Protein AF-A0A061RYT9-F1 (afdb_monomer_lite)

Foldseek 3Di:
DDDDDDDPDDDPPPPPPPPPPDPPPDDQQAADLEAEEEQQCPDPVSVVVVVVSNVRRHDVNGDYHYHHD

Sequence (69 aa):
ENSEKESSILGENRVRVEEEVLPPDIPEDETFPIIIGADVIYEPLHAKLVVNVLSRRLQQGGCIILCCG

Organism: NCBI:txid582737

InterPro domains:
  IPR029063 S-adenosyl-L-methionine-dependent methyltransferase superfamily [G3DSA:3.40.50.150] (1-69)

Structure (mmCIF, N/CA/C/O backbone):
data_AF-A0A061RYT9-F1
#
_entry.id   AF-A0A061RYT9-F1
#
loop_
_atom_site.group_PDB
_atom_site.id
_atom_site.type_symbol
_atom_site.label_atom_id
_atom_site.label_alt_id
_atom_site.label_comp_id
_atom_site.label_asym_id
_atom_site.label_entity_id
_atom_site.label_seq_id
_atom_site.pdbx_PDB_ins_code
_atom_site.Cartn_x
_atom_site.Cartn_y
_atom_site.Cartn_z
_atom_site.occupancy
_atom_site.B_iso_or_equiv
_atom_site.auth_seq_id
_atom_site.auth_comp_id
_atom_site.auth_asym_id
_atom_site.auth_atom_id
_atom_site.pdbx_PDB_model_num
ATOM 1 N N . GLU A 1 1 ? 37.351 46.956 -41.599 1.00 40.22 1 GLU A N 1
ATOM 2 C CA . GLU A 1 1 ? 36.560 48.189 -41.423 1.00 40.22 1 GLU A CA 1
ATOM 3 C C . GLU A 1 1 ? 35.449 47.886 -40.422 1.00 40.22 1 GLU A C 1
ATOM 5 O O . GLU A 1 1 ? 34.849 46.830 -40.568 1.00 40.22 1 GLU A O 1
ATOM 10 N N . ASN A 1 2 ? 35.347 48.701 -39.363 1.00 36.59 2 ASN A N 1
ATOM 11 C CA . ASN A 1 2 ? 34.307 48.836 -38.319 1.00 36.59 2 ASN A CA 1
ATOM 12 C C . ASN A 1 2 ? 33.239 47.732 -38.148 1.00 36.59 2 ASN A C 1
ATOM 14 O O . ASN A 1 2 ? 32.530 47.407 -39.087 1.00 36.59 2 ASN A O 1
ATOM 18 N N . SER A 1 3 ? 33.043 47.095 -36.982 1.00 51.97 3 SER A N 1
ATOM 19 C CA . SER A 1 3 ? 32.763 47.626 -35.625 1.00 51.97 3 SER A CA 1
ATOM 20 C C . SER A 1 3 ? 31.528 48.527 -35.550 1.00 51.97 3 SER A C 1
ATOM 22 O O . SER A 1 3 ? 31.655 49.696 -35.874 1.00 51.97 3 SER A O 1
ATOM 24 N N . GLU A 1 4 ? 30.409 47.979 -35.048 1.00 49.97 4 GLU A N 1
ATOM 25 C CA . GLU A 1 4 ? 29.323 48.603 -34.248 1.00 49.97 4 GLU A CA 1
ATOM 26 C C . GLU A 1 4 ? 28.195 47.549 -34.104 1.00 49.97 4 GLU A C 1
ATOM 28 O O . GLU A 1 4 ? 27.575 47.164 -35.085 1.00 49.97 4 GLU A O 1
ATOM 33 N N . LYS A 1 5 ? 28.180 46.739 -33.034 1.00 52.53 5 LYS A N 1
ATOM 34 C CA . LYS A 1 5 ? 27.469 46.920 -31.745 1.00 52.53 5 LYS A CA 1
ATOM 35 C C . LYS A 1 5 ? 25.946 47.037 -31.871 1.00 52.53 5 LYS A C 1
ATOM 37 O O . LYS A 1 5 ? 25.481 48.034 -32.386 1.00 52.53 5 LYS A O 1
ATOM 42 N N . GLU A 1 6 ? 25.247 46.058 -31.282 1.00 49.22 6 GLU A N 1
ATOM 43 C CA . GLU A 1 6 ? 23.943 46.097 -30.577 1.00 49.22 6 GLU A CA 1
ATOM 44 C C . GLU A 1 6 ? 23.386 44.656 -30.596 1.00 49.22 6 GLU A C 1
ATOM 46 O O . GLU A 1 6 ? 23.397 44.006 -31.628 1.00 49.22 6 GLU A O 1
ATOM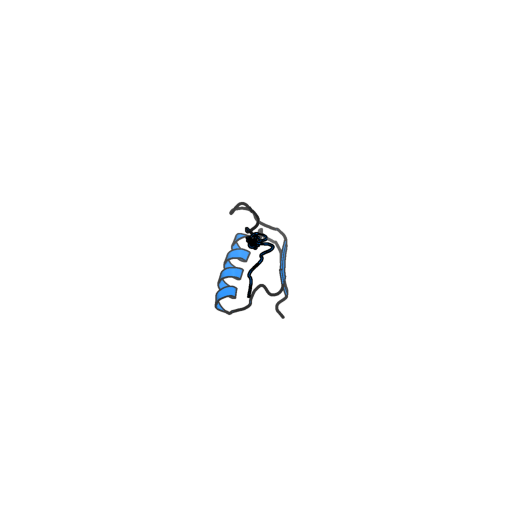 51 N N . SER A 1 7 ? 22.941 43.994 -29.534 1.00 45.44 7 SER A N 1
ATOM 52 C CA . SER A 1 7 ? 22.616 44.383 -28.173 1.00 45.44 7 SER A CA 1
ATOM 53 C C . SER A 1 7 ? 22.835 43.163 -27.280 1.00 45.44 7 SER A C 1
ATOM 55 O O . SER A 1 7 ? 22.356 42.068 -27.573 1.00 45.44 7 SER A O 1
ATOM 57 N N . SER A 1 8 ? 23.553 43.354 -26.178 1.00 51.56 8 SER A N 1
ATOM 58 C CA . SER A 1 8 ? 23.635 42.380 -25.096 1.00 51.56 8 SER A CA 1
ATOM 59 C C . SER A 1 8 ? 22.296 42.363 -24.361 1.00 51.56 8 SER A C 1
ATOM 61 O O . SER A 1 8 ? 22.061 43.195 -23.487 1.00 51.56 8 SER A O 1
ATOM 63 N N . ILE A 1 9 ? 21.409 41.438 -24.722 1.00 56.72 9 ILE A N 1
ATOM 64 C CA . ILE A 1 9 ? 20.235 41.115 -23.910 1.00 56.72 9 ILE A CA 1
ATOM 65 C C . ILE A 1 9 ? 20.676 39.998 -22.971 1.00 56.72 9 ILE A C 1
ATOM 67 O O . ILE A 1 9 ? 21.191 38.970 -23.410 1.00 56.72 9 ILE A O 1
ATOM 71 N N . LEU A 1 10 ? 20.580 40.291 -21.675 1.00 49.72 10 LEU A N 1
ATOM 72 C CA . LEU A 1 10 ? 21.038 39.460 -20.575 1.00 49.72 10 LEU A CA 1
ATOM 73 C C . LEU A 1 10 ? 20.640 37.999 -20.785 1.00 49.72 10 LEU A C 1
ATOM 75 O O . LEU A 1 10 ? 19.485 37.707 -21.084 1.00 49.72 10 LEU A O 1
ATOM 79 N N . GLY A 1 11 ? 21.614 37.107 -20.587 1.00 43.53 11 GLY A N 1
ATOM 80 C CA . GLY A 1 11 ? 21.400 35.669 -20.570 1.00 43.53 11 GLY A CA 1
ATOM 81 C C . GLY A 1 11 ? 20.231 35.344 -19.656 1.00 43.53 11 GLY A C 1
ATOM 82 O O . GLY A 1 11 ? 20.292 35.569 -18.446 1.00 43.53 11 GLY A O 1
ATOM 83 N N . GLU A 1 12 ? 19.154 34.860 -20.265 1.00 50.16 12 GLU A N 1
ATOM 84 C CA . GLU A 1 12 ? 17.993 34.346 -19.569 1.00 50.16 12 GLU A CA 1
ATOM 85 C C . GLU A 1 12 ? 18.458 33.143 -18.752 1.00 50.16 12 GLU A C 1
ATOM 87 O O . GLU A 1 12 ? 18.538 32.014 -19.239 1.00 50.16 12 GLU A O 1
ATOM 92 N N . ASN A 1 13 ? 18.803 33.399 -17.493 1.00 48.22 13 ASN A N 1
ATOM 93 C CA . ASN A 1 13 ? 18.930 32.381 -16.470 1.00 48.22 13 ASN A CA 1
ATOM 94 C C . ASN A 1 13 ? 17.519 31.819 -16.262 1.00 48.22 13 ASN A C 1
ATOM 96 O O . ASN A 1 13 ? 16.783 32.223 -15.362 1.00 48.22 13 ASN A O 1
ATOM 100 N N . ARG A 1 14 ? 17.099 30.931 -17.167 1.00 54.31 14 ARG A N 1
ATOM 101 C CA . ARG A 1 14 ? 15.914 30.100 -16.999 1.00 54.31 14 ARG A CA 1
ATOM 102 C C . ARG A 1 14 ? 16.217 29.168 -15.839 1.00 54.31 14 ARG A C 1
ATOM 104 O O . ARG A 1 14 ? 16.719 28.064 -16.035 1.00 54.31 14 ARG A O 1
ATOM 111 N N . VAL A 1 15 ? 15.942 29.645 -14.629 1.00 54.81 15 VAL A N 1
ATOM 112 C CA . VAL A 1 15 ? 15.804 28.801 -13.449 1.00 54.81 15 VAL A CA 1
ATOM 113 C C . VAL A 1 15 ? 14.681 27.831 -13.791 1.00 54.81 15 VAL A C 1
ATOM 115 O O . VAL A 1 15 ? 13.506 28.192 -13.790 1.00 54.81 15 VAL A O 1
ATOM 118 N N . ARG A 1 16 ? 15.051 26.615 -14.196 1.00 58.69 16 ARG A N 1
ATOM 119 C CA . ARG A 1 16 ? 14.122 25.494 -14.204 1.00 58.69 16 ARG A CA 1
ATOM 120 C C . ARG A 1 16 ? 13.826 25.248 -12.736 1.00 58.69 16 ARG A C 1
ATOM 122 O O . ARG A 1 16 ? 14.671 24.719 -12.026 1.00 58.69 16 ARG A O 1
ATOM 129 N N . VAL A 1 17 ? 12.684 25.741 -12.271 1.00 56.12 17 VAL A N 1
ATOM 130 C CA . VAL A 1 17 ? 12.130 25.297 -10.999 1.00 56.12 17 VAL A CA 1
ATOM 131 C C . VAL A 1 17 ? 11.734 23.851 -11.257 1.00 56.12 17 VAL A C 1
ATOM 133 O O . VAL A 1 17 ? 10.700 23.584 -11.863 1.00 56.12 17 VAL A O 1
ATOM 136 N N . GLU A 1 18 ? 12.635 22.926 -10.937 1.00 62.22 18 GLU A N 1
ATOM 137 C CA . GLU A 1 18 ? 12.239 21.548 -10.698 1.00 62.22 18 GLU A CA 1
ATOM 138 C C . GLU A 1 18 ? 11.276 21.637 -9.518 1.00 62.22 18 GLU A C 1
ATOM 140 O O . GLU A 1 18 ? 11.666 21.996 -8.410 1.00 62.22 18 GLU A O 1
ATOM 145 N N . GLU A 1 19 ? 9.986 21.485 -9.806 1.00 65.25 19 GLU A N 1
ATOM 146 C CA . GLU A 1 19 ? 8.953 21.410 -8.788 1.00 65.25 19 GLU A CA 1
ATOM 147 C C . GLU A 1 19 ? 9.279 20.160 -7.971 1.00 65.25 19 GLU A C 1
ATOM 149 O O . GLU A 1 19 ? 9.013 19.037 -8.401 1.00 65.25 19 GLU A O 1
ATOM 154 N N . GLU A 1 20 ? 9.983 20.343 -6.849 1.00 68.75 20 GLU A N 1
ATOM 155 C CA . GLU A 1 20 ? 10.201 19.278 -5.880 1.00 68.75 20 GLU A CA 1
ATOM 156 C C . GLU A 1 20 ? 8.813 18.816 -5.446 1.00 68.75 20 GLU A C 1
ATOM 158 O O . GLU A 1 20 ? 8.120 19.493 -4.685 1.00 68.75 20 GLU A O 1
ATOM 163 N N . VAL A 1 21 ? 8.379 17.677 -5.989 1.00 65.81 21 VAL A N 1
ATOM 164 C CA . VAL A 1 21 ? 7.154 17.005 -5.570 1.00 65.81 21 VAL A CA 1
ATOM 165 C C . VAL A 1 21 ? 7.412 16.504 -4.157 1.00 65.81 21 VAL A C 1
ATOM 167 O O . VAL A 1 21 ? 7.899 15.393 -3.942 1.00 65.81 21 VAL A O 1
ATOM 170 N N . LEU A 1 22 ? 7.149 17.371 -3.185 1.00 61.00 22 LEU A N 1
ATOM 171 C CA . LEU A 1 22 ? 7.198 17.009 -1.783 1.00 61.00 22 LEU A CA 1
ATOM 172 C C . LEU A 1 22 ? 6.107 15.962 -1.537 1.00 61.00 22 LEU A C 1
ATOM 174 O O . LEU A 1 22 ? 4.977 16.130 -2.013 1.00 61.00 22 LEU A O 1
ATOM 178 N N . PRO A 1 23 ? 6.420 14.865 -0.827 1.00 69.88 23 PRO A N 1
ATOM 179 C CA . PRO A 1 23 ? 5.399 13.907 -0.454 1.00 69.88 23 PRO A CA 1
ATOM 180 C C . PRO A 1 23 ? 4.315 14.626 0.364 1.00 69.88 23 PRO A C 1
ATOM 182 O O . PRO A 1 23 ? 4.624 15.576 1.090 1.00 69.88 23 PRO A O 1
ATOM 185 N N . PRO A 1 24 ? 3.048 14.198 0.252 1.00 70.19 24 PRO A N 1
ATOM 186 C CA . PRO A 1 24 ? 1.984 14.769 1.061 1.00 70.19 24 PRO A CA 1
ATOM 187 C C . PRO A 1 24 ? 2.338 14.629 2.546 1.00 70.19 24 PRO A C 1
ATOM 189 O O . PRO A 1 24 ? 2.809 13.575 2.980 1.00 70.19 24 PRO A O 1
ATOM 192 N N . ASP A 1 25 ? 2.111 15.698 3.309 1.00 82.12 25 ASP A N 1
ATOM 193 C CA . ASP A 1 25 ? 2.327 15.723 4.756 1.00 82.12 25 ASP A CA 1
ATOM 194 C C . ASP A 1 25 ? 1.203 14.940 5.446 1.00 82.12 25 ASP A C 1
ATOM 196 O O . ASP A 1 25 ? 0.142 15.477 5.764 1.00 82.12 25 ASP A O 1
ATOM 200 N N . ILE A 1 26 ? 1.401 13.626 5.564 1.00 81.31 26 ILE A N 1
ATOM 201 C CA . ILE A 1 26 ? 0.448 12.698 6.172 1.00 81.31 26 ILE A CA 1
ATOM 202 C C . ILE A 1 26 ? 1.034 12.221 7.509 1.00 81.31 26 ILE A C 1
ATOM 204 O O . ILE A 1 26 ? 2.100 11.594 7.480 1.00 81.31 26 ILE A O 1
ATOM 208 N N . PRO A 1 27 ? 0.348 12.426 8.653 1.00 88.50 27 PRO A N 1
ATOM 209 C CA . PRO A 1 27 ? 0.777 11.929 9.962 1.00 88.50 27 PRO A CA 1
ATOM 210 C C . PRO A 1 27 ? 1.195 10.459 9.913 1.00 88.50 27 PRO A C 1
ATOM 212 O O . PRO A 1 27 ? 0.550 9.666 9.231 1.00 88.50 27 PRO A O 1
ATOM 215 N N . GLU A 1 28 ? 2.261 10.070 10.617 1.00 83.81 28 GLU A N 1
ATOM 216 C CA . GLU A 1 28 ? 2.817 8.705 10.545 1.00 83.81 28 GLU A CA 1
ATOM 217 C C . GLU A 1 28 ? 1.849 7.618 11.046 1.00 83.81 28 GLU A C 1
ATOM 219 O O . GLU A 1 28 ? 1.908 6.473 10.593 1.00 83.81 28 GLU A O 1
ATOM 224 N N . ASP A 1 29 ? 0.952 7.977 11.961 1.00 89.44 29 ASP A N 1
ATOM 225 C CA . ASP A 1 29 ? -0.026 7.107 12.616 1.00 89.44 29 ASP A CA 1
ATOM 226 C C . ASP A 1 29 ? -1.383 7.054 11.900 1.00 89.44 29 ASP A C 1
ATOM 228 O O . ASP A 1 29 ? -2.244 6.249 12.261 1.00 89.44 29 ASP A O 1
ATOM 232 N N . GLU A 1 30 ? -1.579 7.869 10.862 1.00 93.94 30 GLU A N 1
ATOM 233 C CA . GLU A 1 30 ? -2.809 7.837 10.078 1.00 93.94 30 GLU A CA 1
ATOM 234 C C . GLU A 1 30 ? -2.994 6.472 9.388 1.00 93.94 30 GLU A C 1
ATOM 236 O O . GLU A 1 30 ? -2.059 5.885 8.830 1.00 93.94 30 GLU A O 1
ATOM 241 N N . THR A 1 31 ? -4.220 5.950 9.422 1.00 96.56 31 THR A N 1
ATOM 242 C CA . THR A 1 31 ? -4.582 4.693 8.758 1.00 96.56 31 THR A CA 1
ATOM 243 C C . THR A 1 31 ? -5.795 4.887 7.868 1.00 96.56 31 THR A C 1
ATOM 245 O O . THR A 1 31 ? -6.631 5.758 8.103 1.00 96.56 31 THR A O 1
ATOM 248 N N . 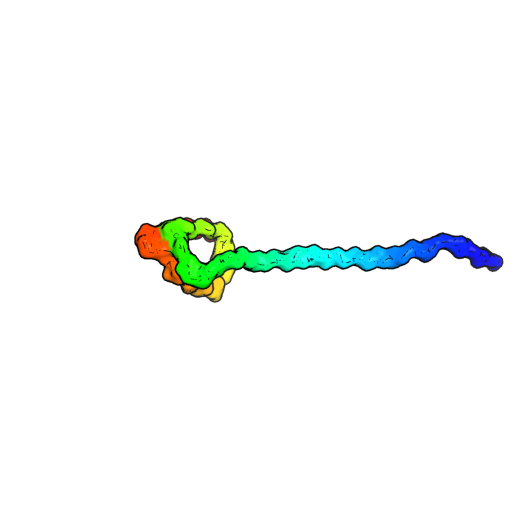PHE A 1 32 ? -5.892 4.053 6.838 1.00 96.25 32 PHE A N 1
ATOM 249 C CA . PHE A 1 32 ? -6.890 4.167 5.790 1.00 96.25 32 PHE A CA 1
ATOM 250 C C . PHE A 1 32 ? -7.719 2.882 5.708 1.00 96.25 32 PHE A C 1
ATOM 252 O O . PHE A 1 32 ? -7.150 1.785 5.703 1.00 96.25 32 PHE A O 1
ATOM 259 N N . PRO A 1 33 ? -9.056 2.976 5.598 1.00 97.38 33 PRO A N 1
ATOM 260 C CA . PRO A 1 33 ? -9.911 1.808 5.391 1.00 97.38 33 PRO A CA 1
ATOM 261 C C . PRO A 1 33 ? -9.775 1.231 3.974 1.00 97.38 33 PRO A C 1
ATOM 263 O O . PRO A 1 33 ? -10.067 0.056 3.754 1.00 97.38 33 PRO A O 1
ATOM 266 N N . ILE A 1 34 ? -9.345 2.051 3.010 1.00 97.38 34 ILE A N 1
ATOM 267 C CA . ILE A 1 34 ? -9.142 1.667 1.613 1.00 97.38 34 ILE A CA 1
ATOM 268 C C . ILE A 1 34 ? -7.825 2.273 1.131 1.00 97.38 34 ILE A C 1
ATOM 270 O O . ILE A 1 34 ? -7.622 3.479 1.259 1.00 97.38 34 ILE A O 1
ATOM 274 N N . ILE A 1 35 ? -6.959 1.449 0.540 1.00 95.94 35 ILE A N 1
ATOM 275 C CA . ILE A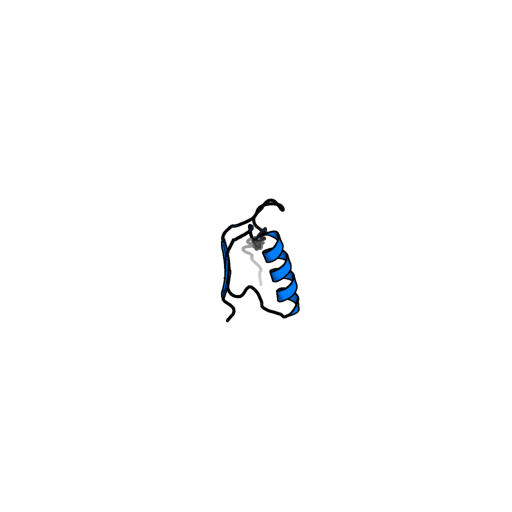 1 35 ? -5.741 1.893 -0.149 1.00 95.94 35 ILE A CA 1
ATOM 276 C C . ILE A 1 35 ? -5.806 1.431 -1.604 1.00 95.94 35 ILE A C 1
ATOM 278 O O . ILE A 1 35 ? -6.049 0.255 -1.879 1.00 95.94 35 ILE A O 1
ATOM 282 N N . ILE A 1 36 ? -5.575 2.352 -2.538 1.00 95.25 36 ILE A N 1
ATOM 283 C CA . ILE A 1 36 ? -5.580 2.083 -3.979 1.00 95.25 36 ILE A CA 1
ATOM 284 C C . ILE A 1 36 ? -4.220 2.486 -4.543 1.00 95.25 36 ILE A C 1
ATOM 286 O O . ILE A 1 36 ? -3.757 3.598 -4.296 1.00 95.25 36 ILE A O 1
ATOM 290 N N . GLY A 1 37 ? -3.587 1.589 -5.295 1.00 91.75 37 GLY A N 1
ATOM 291 C CA . GLY A 1 37 ? -2.319 1.847 -5.971 1.00 91.75 37 GLY A CA 1
ATOM 292 C C . GLY A 1 37 ? -2.306 1.260 -7.379 1.00 91.75 37 GLY A C 1
ATOM 293 O O . GLY A 1 37 ? -2.894 0.209 -7.629 1.00 91.75 37 GLY A O 1
ATOM 294 N N . ALA A 1 38 ? -1.618 1.933 -8.294 1.00 92.38 38 ALA A N 1
ATOM 295 C CA . ALA A 1 38 ? -1.367 1.453 -9.647 1.00 92.38 38 ALA A CA 1
ATOM 296 C C . ALA A 1 38 ? 0.135 1.503 -9.919 1.00 92.38 38 ALA A C 1
ATOM 298 O O . ALA A 1 38 ? 0.790 2.485 -9.571 1.00 92.38 38 ALA A O 1
ATOM 299 N N . ASP A 1 39 ? 0.661 0.412 -10.465 1.00 87.50 39 ASP A N 1
ATOM 300 C CA . ASP A 1 39 ? 2.060 0.220 -10.837 1.00 87.50 39 ASP A CA 1
ATOM 301 C C . ASP A 1 39 ? 3.044 0.497 -9.692 1.00 87.50 39 ASP A C 1
ATOM 303 O O . ASP A 1 39 ? 4.190 0.840 -9.899 1.00 87.50 39 ASP A O 1
ATOM 307 N N . VAL A 1 40 ? 2.634 0.309 -8.435 1.00 84.62 40 VAL A N 1
ATOM 308 C CA . VAL A 1 40 ? 3.467 0.655 -7.266 1.00 84.62 40 VAL A CA 1
ATOM 309 C C . VAL A 1 40 ? 4.625 -0.322 -7.007 1.00 84.62 40 VAL A C 1
ATOM 311 O O . VAL A 1 40 ? 5.489 -0.045 -6.175 1.00 84.62 40 VAL A O 1
ATOM 314 N N . ILE A 1 41 ? 4.663 -1.468 -7.695 1.00 85.50 41 ILE A N 1
ATOM 315 C CA . ILE A 1 41 ? 5.702 -2.497 -7.549 1.00 85.50 41 ILE A CA 1
ATOM 316 C C . ILE A 1 41 ? 6.476 -2.618 -8.864 1.00 85.50 41 ILE A C 1
ATOM 318 O O . ILE A 1 41 ? 6.111 -3.397 -9.736 1.00 85.50 41 ILE A O 1
ATOM 322 N N . TYR A 1 42 ? 7.575 -1.873 -8.982 1.00 81.19 42 TYR A N 1
ATOM 323 C CA . TYR A 1 42 ? 8.437 -1.900 -10.172 1.00 81.19 42 TYR A CA 1
ATOM 324 C C . TYR A 1 42 ? 9.571 -2.933 -10.078 1.00 81.19 42 TYR A C 1
ATOM 326 O O . TYR A 1 42 ? 9.996 -3.494 -11.082 1.00 81.19 42 TYR A O 1
ATOM 334 N N . GLU A 1 43 ? 10.068 -3.206 -8.865 1.00 84.50 43 GLU A N 1
ATOM 335 C CA . GLU A 1 43 ? 11.157 -4.161 -8.624 1.00 84.50 43 GLU A CA 1
ATOM 336 C C . GLU A 1 43 ? 10.878 -5.032 -7.386 1.00 84.50 43 GLU A C 1
ATOM 338 O O . GLU A 1 43 ? 10.189 -4.590 -6.458 1.00 84.50 43 GLU A O 1
ATOM 343 N N . PRO A 1 44 ? 11.472 -6.240 -7.283 1.00 81.56 44 PRO A N 1
ATOM 344 C CA . PRO A 1 44 ? 11.272 -7.121 -6.129 1.00 81.56 44 PRO A CA 1
ATOM 345 C C . PRO A 1 44 ? 11.643 -6.492 -4.776 1.00 81.56 44 PRO A C 1
ATOM 347 O O . PRO A 1 44 ? 11.037 -6.815 -3.752 1.00 81.56 44 PRO A O 1
ATOM 350 N N . LEU A 1 45 ? 12.632 -5.591 -4.747 1.00 82.06 45 LEU A N 1
ATOM 351 C CA . LEU A 1 45 ? 13.018 -4.869 -3.532 1.00 82.06 45 LEU A CA 1
ATOM 352 C C . LEU A 1 45 ? 11.938 -3.859 -3.107 1.00 82.06 45 LEU A C 1
ATOM 354 O O . LEU A 1 45 ? 11.621 -3.769 -1.919 1.00 82.06 45 LEU A O 1
ATOM 358 N N . HIS A 1 46 ? 11.318 -3.174 -4.072 1.00 84.56 46 HIS A N 1
ATOM 359 C CA . HIS A 1 46 ? 10.220 -2.236 -3.834 1.00 84.56 46 HIS A CA 1
ATOM 360 C C . HIS A 1 46 ? 8.975 -2.934 -3.284 1.00 84.56 46 HIS A C 1
ATOM 362 O O . HIS A 1 46 ? 8.320 -2.386 -2.401 1.00 84.56 46 HIS A O 1
ATOM 368 N N . ALA A 1 47 ? 8.703 -4.178 -3.697 1.00 88.06 47 ALA A N 1
ATOM 369 C CA . ALA A 1 47 ? 7.577 -4.952 -3.171 1.00 88.06 47 ALA A CA 1
ATOM 370 C C . ALA A 1 47 ? 7.600 -5.055 -1.634 1.00 88.06 47 ALA A C 1
ATOM 372 O O . ALA A 1 47 ? 6.572 -4.890 -0.981 1.00 88.06 47 ALA A O 1
ATOM 373 N N . LYS A 1 48 ? 8.778 -5.273 -1.031 1.00 89.88 48 LYS A N 1
ATOM 374 C CA . LYS A 1 48 ? 8.914 -5.369 0.434 1.00 89.88 48 LYS A CA 1
ATOM 375 C C . LYS A 1 48 ? 8.631 -4.041 1.134 1.00 89.88 48 LYS A C 1
ATOM 377 O O . LYS A 1 48 ? 8.018 -4.036 2.199 1.00 89.88 48 LYS A O 1
ATOM 382 N N . LEU A 1 49 ? 9.073 -2.931 0.543 1.00 89.94 49 LEU A N 1
ATOM 383 C CA . LEU A 1 49 ? 8.807 -1.591 1.065 1.00 89.94 49 LEU A CA 1
ATOM 384 C C . LEU A 1 49 ? 7.314 -1.277 0.994 1.00 89.94 49 LEU A C 1
ATOM 386 O O . LEU A 1 49 ? 6.729 -0.890 2.003 1.00 89.94 49 LEU A O 1
ATOM 390 N N . VAL A 1 50 ? 6.691 -1.541 -0.156 1.00 90.94 50 VAL A N 1
ATOM 391 C CA . VAL A 1 50 ? 5.250 -1.365 -0.366 1.00 90.94 50 VAL A CA 1
ATOM 392 C C . VAL A 1 50 ? 4.459 -2.182 0.652 1.00 90.94 50 VAL A C 1
ATOM 394 O O . VAL A 1 50 ? 3.608 -1.627 1.337 1.00 90.94 50 VAL A O 1
ATOM 397 N N . VAL A 1 51 ? 4.786 -3.462 0.852 1.00 92.62 51 VAL A N 1
ATOM 398 C CA . VAL A 1 51 ? 4.116 -4.304 1.860 1.00 92.62 51 VAL A CA 1
ATOM 399 C C . VAL A 1 51 ? 4.253 -3.734 3.277 1.00 92.62 51 VAL A C 1
ATOM 401 O O . VAL A 1 51 ? 3.279 -3.749 4.025 1.00 92.62 51 VAL A O 1
ATOM 404 N N . ASN A 1 52 ? 5.423 -3.211 3.654 1.00 91.00 52 ASN A N 1
ATOM 405 C CA . ASN A 1 52 ? 5.640 -2.611 4.977 1.00 91.00 52 ASN A CA 1
ATOM 406 C C . ASN A 1 52 ? 4.856 -1.299 5.160 1.00 91.00 52 ASN A C 1
ATOM 408 O O . ASN A 1 52 ? 4.342 -1.030 6.242 1.00 91.00 52 ASN A O 1
ATOM 412 N N . VAL A 1 53 ? 4.727 -0.488 4.108 1.00 91.19 53 VAL A N 1
ATOM 413 C CA . VAL A 1 53 ? 3.877 0.711 4.143 1.00 91.19 53 VAL A CA 1
ATOM 414 C C . VAL A 1 53 ? 2.412 0.304 4.274 1.00 91.19 53 VAL A C 1
ATOM 416 O O . VAL A 1 53 ? 1.717 0.775 5.169 1.00 91.19 53 VAL A O 1
ATOM 419 N N . LEU A 1 54 ? 1.950 -0.622 3.436 1.00 93.50 54 LEU A N 1
ATOM 420 C CA . LEU A 1 54 ? 0.566 -1.086 3.440 1.00 93.50 54 LEU A CA 1
ATOM 421 C C . LEU A 1 54 ? 0.165 -1.711 4.781 1.00 93.50 54 LEU A C 1
ATOM 423 O O . L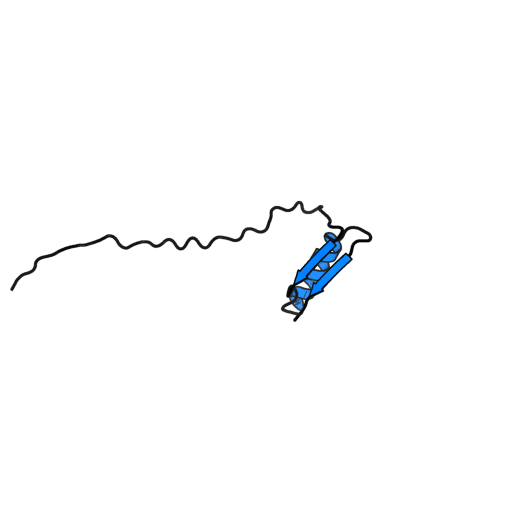EU A 1 54 ? -0.922 -1.430 5.273 1.00 93.50 54 LEU A O 1
ATOM 427 N N . SER A 1 55 ? 1.037 -2.504 5.407 1.00 92.69 55 SER A N 1
ATOM 428 C CA . SER A 1 55 ? 0.735 -3.141 6.696 1.00 92.69 55 SER A CA 1
ATOM 429 C C . SER A 1 55 ? 0.612 -2.151 7.855 1.00 92.69 55 SER A C 1
ATOM 431 O O . SER A 1 55 ? -0.114 -2.427 8.806 1.00 92.69 55 SER A O 1
ATOM 433 N N . ARG A 1 56 ? 1.298 -1.005 7.782 1.00 93.62 56 ARG A N 1
ATOM 434 C CA . ARG A 1 56 ? 1.214 0.066 8.788 1.00 93.62 56 ARG A CA 1
ATOM 435 C C . ARG A 1 56 ? 0.039 1.002 8.551 1.00 93.62 56 ARG A C 1
ATOM 437 O O . ARG A 1 56 ? -0.514 1.534 9.503 1.00 93.62 56 ARG A O 1
ATOM 444 N N . ARG A 1 57 ? -0.302 1.230 7.282 1.00 94.81 57 ARG A N 1
ATOM 445 C CA . ARG A 1 57 ? -1.269 2.253 6.867 1.00 94.81 57 ARG A CA 1
ATOM 446 C C . ARG A 1 57 ? -2.669 1.700 6.649 1.00 94.81 57 ARG A C 1
ATOM 448 O O . ARG A 1 57 ? -3.606 2.485 6.579 1.00 94.81 57 ARG A O 1
ATOM 455 N N . LEU A 1 58 ? -2.842 0.384 6.543 1.00 96.75 58 LEU A N 1
ATOM 456 C CA . LEU A 1 58 ? -4.164 -0.221 6.432 1.00 96.75 58 LEU A CA 1
ATOM 457 C C . LEU A 1 58 ? -4.824 -0.318 7.810 1.00 96.75 58 LEU A C 1
ATOM 459 O O . LEU A 1 58 ? -4.304 -0.956 8.725 1.00 96.75 58 LEU A O 1
ATOM 463 N N . GLN A 1 59 ? -6.012 0.263 7.934 1.00 97.31 59 GLN A N 1
ATOM 464 C CA . GLN A 1 59 ? -6.847 0.087 9.115 1.00 97.31 59 GLN A CA 1
ATOM 465 C C . GLN A 1 59 ? -7.273 -1.385 9.263 1.00 97.31 59 GLN A C 1
ATOM 467 O O . GLN A 1 59 ? -7.478 -2.100 8.280 1.00 97.31 59 GLN A O 1
ATOM 472 N N . GLN A 1 60 ? -7.470 -1.852 10.498 1.00 95.56 60 GLN A N 1
ATOM 473 C CA . GLN A 1 60 ? -7.993 -3.196 10.743 1.00 95.56 60 GLN A CA 1
ATOM 474 C C . GLN A 1 60 ? -9.332 -3.423 10.014 1.00 95.56 60 GLN A C 1
ATOM 476 O O . GLN A 1 60 ? -10.274 -2.651 10.173 1.00 95.56 60 GLN A O 1
ATOM 481 N N . GLY A 1 61 ? -9.409 -4.500 9.223 1.00 96.56 61 GLY A N 1
ATOM 482 C CA . GLY A 1 61 ? -10.581 -4.826 8.400 1.00 96.56 61 GLY A CA 1
ATOM 483 C C . GLY A 1 61 ? -10.680 -4.055 7.077 1.00 96.56 61 GLY A C 1
ATOM 484 O O . GLY A 1 61 ? -11.665 -4.223 6.363 1.00 96.56 61 GLY A O 1
ATOM 485 N N . GLY A 1 62 ? -9.686 -3.226 6.746 1.00 97.06 62 GLY A N 1
ATOM 486 C CA . GLY A 1 62 ? -9.630 -2.478 5.494 1.00 97.06 62 GLY A CA 1
ATOM 487 C C . GLY A 1 62 ? -9.311 -3.333 4.263 1.00 97.06 62 GLY A C 1
ATOM 488 O O . GLY A 1 62 ? -9.030 -4.531 4.350 1.00 97.06 62 GLY A O 1
ATOM 489 N N . CYS A 1 63 ? -9.330 -2.687 3.098 1.00 97.56 63 CYS A N 1
ATOM 490 C CA . CYS A 1 63 ? -9.059 -3.308 1.804 1.00 97.56 63 CYS A CA 1
ATOM 491 C C . CYS A 1 63 ? -7.928 -2.594 1.048 1.00 97.56 63 CYS A C 1
ATOM 493 O O . CYS A 1 63 ? -7.783 -1.373 1.118 1.00 97.56 63 CYS A O 1
ATOM 495 N N . ILE A 1 64 ? -7.146 -3.367 0.290 1.00 96.69 64 ILE A N 1
ATOM 496 C CA . ILE A 1 64 ? -6.103 -2.862 -0.604 1.00 96.69 64 ILE A CA 1
ATOM 497 C C . ILE A 1 64 ? -6.412 -3.332 -2.024 1.00 96.69 64 ILE A C 1
ATOM 499 O O . ILE A 1 64 ? -6.651 -4.520 -2.245 1.00 96.69 64 ILE A O 1
ATOM 503 N N . ILE A 1 65 ? -6.347 -2.412 -2.984 1.00 95.25 65 ILE A N 1
ATOM 504 C CA . ILE A 1 65 ? -6.471 -2.697 -4.414 1.00 95.25 65 ILE A CA 1
ATOM 505 C C . ILE A 1 65 ? -5.184 -2.233 -5.098 1.00 95.25 65 ILE A C 1
ATOM 507 O O . ILE A 1 65 ? -4.919 -1.033 -5.165 1.00 95.25 65 ILE A O 1
ATOM 511 N N . LEU A 1 66 ? -4.388 -3.179 -5.603 1.00 92.19 66 LEU A N 1
ATOM 512 C CA . LEU A 1 66 ? -3.183 -2.891 -6.382 1.00 92.19 66 LEU A CA 1
ATOM 513 C C . LEU A 1 66 ? -3.357 -3.378 -7.817 1.00 92.19 66 LEU A C 1
ATOM 515 O O . LEU A 1 66 ? -3.599 -4.562 -8.046 1.00 92.19 66 LEU A O 1
ATOM 519 N N . CYS A 1 67 ? -3.190 -2.474 -8.776 1.00 89.19 67 CYS A N 1
ATOM 520 C CA . CYS A 1 67 ? -3.030 -2.818 -10.183 1.00 89.19 67 CYS A CA 1
ATOM 521 C C .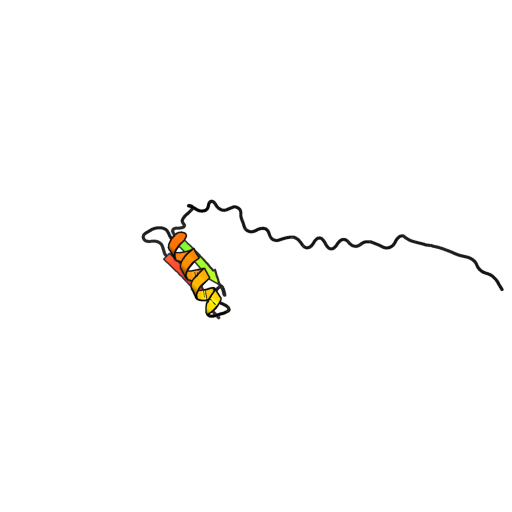 CYS A 1 67 ? -1.531 -2.889 -10.487 1.00 89.19 67 CYS A C 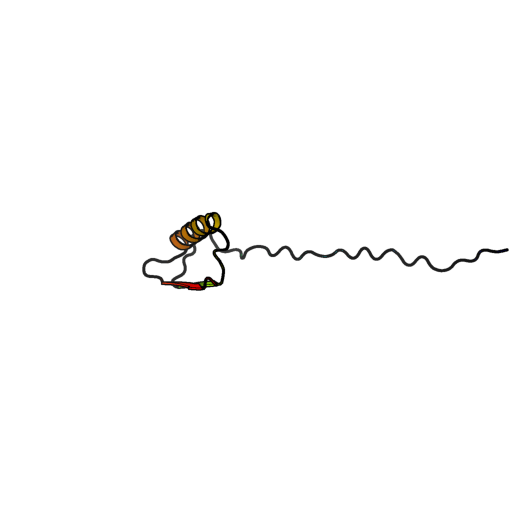1
ATOM 523 O O . CYS A 1 67 ? -0.826 -1.920 -10.228 1.00 89.19 67 CYS A O 1
ATOM 525 N N . CYS A 1 68 ? -1.036 -4.025 -10.977 1.00 80.69 68 CYS A N 1
ATOM 526 C CA . CYS A 1 68 ? 0.354 -4.184 -11.416 1.00 80.69 68 CYS A CA 1
ATOM 527 C C . CYS A 1 68 ? 0.316 -4.678 -12.865 1.00 80.69 68 CYS A C 1
ATOM 529 O O . CYS A 1 68 ? -0.175 -5.789 -13.097 1.00 80.69 68 CYS A O 1
ATOM 531 N N . GLY A 1 69 ? 0.723 -3.821 -13.806 1.00 72.00 69 GLY A N 1
ATOM 532 C CA . GLY A 1 69 ? 0.816 -4.133 -15.237 1.00 72.00 69 GLY A CA 1
ATOM 533 C C . GLY A 1 69 ? 2.106 -4.832 -15.645 1.00 72.00 69 GLY A C 1
ATOM 534 O O . GLY A 1 69 ? 3.107 -4.735 -14.902 1.00 72.00 69 GLY A O 1
#

Radius of gyration: 24.78 Å; chains: 1; bounding box: 47×56×54 Å

Secondary structure (DSSP, 8-state):
---------------------PPP---TT--EEEEEEES---SHHHHHHHHHHHHHHEEEEEEEEEE--

pLDDT: mean 77.99, std 18.46, range [36.59, 97.56]